Protein AF-A0A2G4RCS5-F1 (afdb_monomer_lite)

InterPro domains:
  IPR046668 Domain of unknown function DUF6538 [PF20172] (3-61)

Secondary structure (DSSP, 8-state):
-EEETTEEEEEEEPPGGGHHHHHHHTT-TTS--SEEEEE---S-HHHHHHHHHHHHHHHHHHHHHHHHHS--TTSSSS--

Sequence (80 aa):
MLKRGNSYSVRFNVPEDRRADVGKVFGAKSGMKDEIVRTLGTRDYREAVKGRDAALEAIRKEVNAKLIDAPSTRDYISSQ

pLDDT: mean 81.19, std 13.24, range [41.91, 91.5]

Structure (mmCIF, N/CA/C/O backbone):
data_AF-A0A2G4RCS5-F1
#
_entry.id   AF-A0A2G4RCS5-F1
#
loop_
_atom_site.group_PDB
_atom_site.id
_atom_site.type_symbol
_atom_site.label_atom_id
_atom_site.label_alt_id
_atom_site.label_comp_id
_atom_site.label_asym_id
_atom_site.label_entity_id
_atom_site.label_seq_id
_atom_site.pdbx_PDB_ins_code
_atom_site.Cartn_x
_atom_site.Cartn_y
_atom_site.Cartn_z
_atom_site.occupancy
_atom_site.B_iso_or_equiv
_atom_site.auth_seq_id
_atom_site.auth_comp_id
_atom_site.auth_asym_id
_atom_site.auth_atom_id
_atom_site.pdbx_PDB_model_num
ATOM 1 N N . MET A 1 1 ? -2.466 -5.656 -10.907 1.00 73.75 1 MET A N 1
ATOM 2 C CA . MET A 1 1 ? -1.105 -5.075 -10.859 1.00 73.75 1 MET A CA 1
ATOM 3 C C . MET A 1 1 ? -1.159 -3.743 -11.582 1.00 73.75 1 MET A C 1
ATOM 5 O O . MET A 1 1 ? -1.869 -3.667 -12.575 1.00 73.75 1 MET A O 1
ATOM 9 N N . LEU A 1 2 ? -0.504 -2.704 -11.074 1.00 79.19 2 LEU A N 1
ATOM 10 C CA . LEU A 1 2 ? -0.591 -1.351 -11.633 1.00 79.19 2 LEU A CA 1
ATOM 11 C C . LEU A 1 2 ? 0.768 -0.960 -12.215 1.00 79.19 2 LEU A C 1
ATOM 13 O O . LEU A 1 2 ? 1.787 -1.174 -11.565 1.00 79.19 2 LEU A O 1
ATOM 17 N N . LYS A 1 3 ? 0.801 -0.374 -13.413 1.00 78.19 3 LYS A N 1
ATOM 18 C CA . LYS A 1 3 ? 2.009 0.260 -13.957 1.00 78.19 3 LYS A CA 1
ATOM 19 C C . LYS A 1 3 ? 1.878 1.767 -13.756 1.00 78.19 3 LYS A C 1
ATOM 21 O O . LYS A 1 3 ? 0.978 2.378 -14.325 1.00 78.19 3 LYS A O 1
ATOM 26 N N . ARG A 1 4 ? 2.747 2.367 -12.938 1.00 73.44 4 ARG A N 1
ATOM 27 C CA . ARG A 1 4 ? 2.847 3.829 -12.801 1.00 73.44 4 ARG A CA 1
ATOM 28 C C . ARG A 1 4 ? 4.181 4.273 -13.388 1.00 73.44 4 ARG A C 1
ATOM 30 O O . ARG A 1 4 ? 5.238 3.986 -12.831 1.00 73.44 4 ARG A O 1
ATOM 37 N N . GLY A 1 5 ? 4.124 4.937 -14.541 1.00 77.00 5 GLY A N 1
ATOM 38 C CA . GLY A 1 5 ? 5.311 5.335 -15.294 1.00 77.00 5 GLY A CA 1
ATOM 39 C C . GLY A 1 5 ? 6.148 4.123 -15.708 1.00 77.00 5 GLY A C 1
ATOM 40 O O . GLY A 1 5 ? 5.672 3.241 -16.425 1.00 77.00 5 GLY A O 1
ATOM 41 N N . ASN A 1 6 ? 7.394 4.081 -15.238 1.00 81.50 6 ASN A N 1
ATOM 42 C CA . ASN A 1 6 ? 8.353 3.038 -15.593 1.00 81.50 6 ASN A CA 1
ATOM 43 C C . ASN A 1 6 ? 8.313 1.799 -14.691 1.00 81.50 6 ASN A C 1
ATOM 45 O O . ASN A 1 6 ? 8.957 0.817 -15.044 1.00 81.50 6 ASN A O 1
ATOM 49 N N . SER A 1 7 ? 7.583 1.821 -13.573 1.00 85.06 7 SER A N 1
ATOM 50 C CA . SER A 1 7 ? 7.677 0.776 -12.547 1.00 85.06 7 SER A CA 1
ATOM 51 C C . SER A 1 7 ? 6.343 0.083 -12.284 1.00 85.06 7 SER A C 1
ATOM 53 O O . SER A 1 7 ? 5.267 0.692 -12.336 1.00 85.06 7 SER A O 1
ATOM 55 N N . TYR A 1 8 ? 6.418 -1.204 -11.956 1.00 88.88 8 TYR A N 1
ATOM 56 C CA . TYR A 1 8 ? 5.267 -1.976 -11.502 1.00 88.88 8 TYR A CA 1
ATOM 57 C C . TYR A 1 8 ? 4.970 -1.715 -10.027 1.00 88.88 8 TYR A C 1
ATOM 59 O O . TYR A 1 8 ? 5.861 -1.467 -9.218 1.00 88.88 8 TYR A O 1
ATOM 67 N N . SER A 1 9 ? 3.690 -1.767 -9.680 1.00 88.62 9 SER A N 1
ATOM 68 C CA . SER A 1 9 ? 3.168 -1.600 -8.328 1.00 88.62 9 SER A CA 1
ATOM 69 C C . SER A 1 9 ? 2.151 -2.691 -8.014 1.00 88.62 9 SER A C 1
ATOM 71 O O . SER A 1 9 ? 1.373 -3.126 -8.875 1.00 88.62 9 SER A O 1
ATOM 73 N N . VAL A 1 10 ? 2.132 -3.112 -6.755 1.00 90.44 10 VAL A N 1
ATOM 74 C CA . VAL A 1 10 ? 1.094 -3.982 -6.209 1.00 90.44 10 VAL A CA 1
ATOM 75 C C . VAL A 1 10 ? 0.027 -3.148 -5.529 1.00 90.44 10 VAL A C 1
ATOM 77 O O . VAL A 1 10 ? 0.319 -2.127 -4.912 1.00 90.44 10 VAL A O 1
ATOM 80 N N . ARG A 1 11 ? -1.216 -3.604 -5.661 1.00 90.56 11 ARG A N 1
ATOM 81 C CA . ARG A 1 11 ? -2.367 -3.082 -4.935 1.00 90.56 11 ARG A CA 1
ATOM 82 C C . ARG A 1 11 ? -2.786 -4.147 -3.934 1.00 90.56 11 ARG A C 1
ATOM 84 O O . ARG A 1 11 ? -3.048 -5.281 -4.333 1.00 90.56 11 ARG A O 1
ATOM 91 N N . PHE A 1 12 ? -2.841 -3.768 -2.670 1.00 89.44 12 PHE A N 1
ATOM 92 C CA . PHE A 1 12 ? -3.451 -4.537 -1.601 1.00 89.44 12 PHE A CA 1
ATOM 93 C C . PHE A 1 12 ? -4.821 -3.927 -1.304 1.00 89.44 12 PHE A C 1
ATOM 95 O O . PHE A 1 12 ? -4.904 -2.759 -0.926 1.00 89.44 12 PHE A O 1
ATOM 102 N N . ASN A 1 13 ? -5.882 -4.708 -1.502 1.00 89.69 13 ASN A N 1
ATOM 103 C CA . ASN A 1 13 ? -7.236 -4.288 -1.157 1.00 89.69 13 ASN A CA 1
ATOM 104 C C . ASN A 1 13 ? -7.460 -4.538 0.333 1.00 89.69 13 ASN A C 1
ATOM 106 O O . ASN A 1 13 ? -7.307 -5.667 0.802 1.00 89.69 13 ASN A O 1
ATOM 110 N N . VAL A 1 14 ? -7.822 -3.491 1.066 1.00 87.06 14 VAL A N 1
ATOM 111 C CA . VAL A 1 14 ? -8.131 -3.591 2.489 1.00 87.06 14 VAL A CA 1
ATOM 112 C C . VAL A 1 14 ? -9.572 -4.099 2.634 1.00 87.06 14 VAL A C 1
ATOM 114 O O . VAL A 1 14 ? -10.479 -3.521 2.019 1.00 87.06 14 VAL A O 1
ATOM 117 N N . PRO A 1 15 ? -9.810 -5.169 3.420 1.00 84.62 15 PRO A N 1
ATOM 118 C CA . PRO A 1 15 ? -11.162 -5.656 3.677 1.00 84.62 15 PRO A CA 1
ATOM 119 C C . PRO A 1 15 ? -11.996 -4.571 4.362 1.00 84.62 15 PRO A C 1
ATOM 121 O O . PRO A 1 15 ? -11.476 -3.827 5.193 1.00 84.62 15 PRO A O 1
ATOM 124 N N . GLU A 1 16 ? -13.280 -4.489 4.015 1.00 85.62 16 GLU A N 1
ATOM 125 C CA . GLU A 1 16 ? 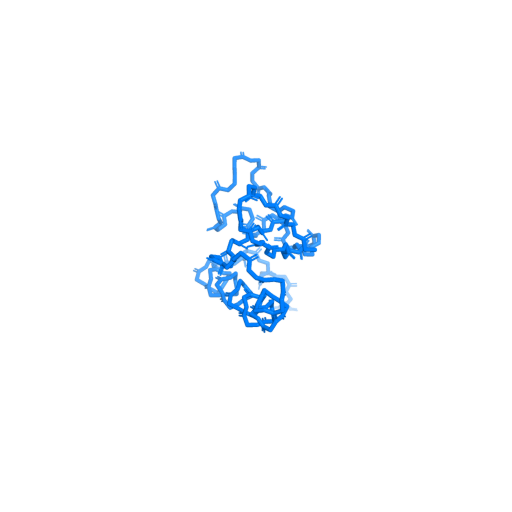-14.170 -3.385 4.408 1.00 85.62 16 GLU A CA 1
ATOM 126 C C . GLU A 1 16 ? -14.193 -3.133 5.917 1.00 85.62 16 GLU A C 1
ATOM 128 O O . GLU A 1 16 ? -13.992 -1.996 6.340 1.00 85.62 16 GLU A O 1
ATOM 133 N N . ASP A 1 17 ? -14.302 -4.200 6.714 1.00 83.25 17 ASP A N 1
ATOM 134 C CA . ASP A 1 17 ? -14.310 -4.145 8.183 1.00 83.25 17 ASP A CA 1
ATOM 135 C C . ASP A 1 17 ? -13.037 -3.520 8.785 1.00 83.25 17 ASP A C 1
ATOM 137 O O . ASP A 1 17 ? -13.084 -2.979 9.883 1.00 83.25 17 ASP A O 1
ATOM 141 N N . ARG A 1 18 ? -11.910 -3.521 8.056 1.00 83.00 18 ARG A N 1
ATOM 142 C CA . ARG A 1 18 ? -10.634 -2.951 8.521 1.00 83.00 18 ARG A CA 1
ATOM 143 C C . ARG A 1 18 ? -10.276 -1.617 7.882 1.00 83.00 18 ARG A C 1
ATOM 145 O O . ARG A 1 18 ? -9.248 -1.044 8.231 1.00 83.00 18 ARG A O 1
ATOM 152 N N . ARG A 1 19 ? -11.070 -1.093 6.943 1.00 88.56 19 ARG A N 1
ATOM 153 C CA . ARG A 1 19 ? -10.728 0.159 6.239 1.00 88.56 19 ARG A CA 1
ATOM 154 C C . ARG A 1 19 ? -10.588 1.341 7.190 1.00 88.56 19 ARG A C 1
ATOM 156 O O . ARG A 1 19 ? -9.712 2.175 6.968 1.00 88.56 19 ARG A O 1
ATOM 163 N N . ALA A 1 20 ? -11.417 1.406 8.231 1.00 86.81 20 ALA A N 1
ATOM 164 C CA . ALA A 1 20 ? -11.356 2.448 9.253 1.00 86.81 20 ALA A CA 1
ATOM 165 C C . ALA A 1 20 ? -10.095 2.318 10.123 1.00 86.81 20 ALA A C 1
ATOM 167 O O . ALA A 1 20 ? -9.337 3.279 10.246 1.00 86.81 20 ALA A O 1
ATOM 168 N N . ASP A 1 21 ? -9.807 1.126 10.655 1.00 86.06 21 ASP A N 1
ATOM 169 C CA . ASP A 1 21 ? -8.606 0.900 11.466 1.00 86.06 21 ASP A CA 1
ATOM 170 C C . ASP A 1 21 ? -7.320 1.135 10.665 1.00 86.06 21 ASP A C 1
ATOM 172 O O . ASP A 1 21 ? -6.432 1.865 11.106 1.00 86.06 21 ASP A O 1
ATOM 176 N N . VAL A 1 22 ? -7.242 0.597 9.441 1.00 87.12 22 VAL A N 1
ATOM 177 C CA . VAL A 1 22 ? -6.118 0.856 8.530 1.00 87.12 22 VAL A CA 1
ATOM 178 C C . VAL A 1 22 ? -6.033 2.348 8.198 1.00 87.12 22 VAL A C 1
ATOM 180 O O . VAL A 1 22 ? -4.946 2.918 8.207 1.00 87.12 22 VAL A O 1
ATOM 183 N N . GLY A 1 23 ? -7.159 3.018 7.952 1.00 89.44 23 GLY A N 1
ATOM 184 C CA . GLY A 1 23 ? -7.205 4.463 7.727 1.00 89.44 23 GLY A CA 1
ATOM 185 C C . GLY A 1 23 ? -6.626 5.272 8.881 1.00 89.44 23 GLY A C 1
ATOM 186 O O . GLY A 1 23 ? -5.801 6.154 8.641 1.00 89.44 23 GLY A O 1
ATOM 187 N N . LYS A 1 24 ? -6.973 4.920 10.119 1.00 87.56 24 LYS A N 1
ATOM 188 C CA . LYS A 1 24 ? -6.464 5.563 11.334 1.00 87.56 24 LYS A CA 1
ATOM 189 C C . LYS A 1 24 ? -4.950 5.385 11.481 1.00 87.56 24 LYS A C 1
ATOM 191 O O . LYS A 1 24 ? -4.233 6.372 11.616 1.00 87.56 24 LYS A O 1
ATOM 196 N N . VAL A 1 25 ? -4.440 4.155 11.376 1.00 87.81 25 VAL A N 1
ATOM 197 C CA . VAL A 1 25 ? -3.005 3.861 11.598 1.00 87.81 25 VAL A CA 1
ATOM 198 C C . VAL A 1 25 ? -2.089 4.270 10.435 1.00 87.81 25 VAL A C 1
ATOM 200 O O . VAL A 1 25 ? -0.869 4.400 10.602 1.00 87.81 25 VAL A O 1
ATOM 203 N N . PHE A 1 26 ? -2.658 4.478 9.244 1.00 84.56 26 PHE A N 1
ATOM 204 C CA . PHE A 1 26 ? -1.964 5.036 8.078 1.00 84.56 26 PHE A CA 1
ATOM 205 C C . PHE A 1 26 ? -2.214 6.540 7.882 1.00 84.56 26 PHE A C 1
ATOM 207 O O . PHE A 1 26 ? -1.743 7.092 6.886 1.00 84.56 26 PHE A O 1
ATOM 214 N N . GLY A 1 27 ? -2.935 7.207 8.792 1.00 84.81 27 GLY A N 1
ATOM 215 C CA . GLY A 1 27 ? -3.171 8.653 8.733 1.00 84.81 27 GLY A CA 1
ATOM 216 C C . GLY A 1 27 ? -3.930 9.103 7.480 1.00 84.81 27 GLY A C 1
ATOM 217 O O . GLY A 1 27 ? -3.630 10.148 6.902 1.00 84.81 27 GLY A O 1
ATOM 218 N N . ALA A 1 28 ? -4.876 8.296 6.998 1.00 86.69 28 ALA A N 1
ATOM 219 C CA . ALA A 1 28 ? -5.686 8.653 5.841 1.00 86.69 28 ALA A CA 1
ATOM 220 C C . ALA A 1 28 ? -6.555 9.884 6.153 1.00 86.69 28 ALA A C 1
ATOM 222 O O . ALA A 1 28 ? -7.270 9.895 7.151 1.00 86.69 28 ALA A O 1
ATOM 223 N N . LYS A 1 29 ? -6.557 10.898 5.271 1.00 82.19 29 LYS A N 1
ATOM 224 C CA . LYS A 1 29 ? -7.353 12.135 5.451 1.00 82.19 29 LYS A CA 1
ATOM 225 C C . LYS A 1 29 ? -8.852 11.882 5.630 1.00 82.19 29 LYS A C 1
ATOM 227 O O . LYS A 1 29 ? -9.508 12.621 6.348 1.00 82.19 29 LYS A O 1
ATOM 232 N N . SER A 1 30 ? -9.381 10.846 4.980 1.00 84.00 30 SER A N 1
ATOM 233 C CA . SER A 1 30 ? -10.787 10.446 5.105 1.00 84.00 30 SER A CA 1
ATOM 234 C C . SER A 1 30 ? -11.065 9.597 6.355 1.00 84.00 30 SER A C 1
ATOM 236 O O . SER A 1 30 ? -12.196 9.171 6.553 1.00 84.00 30 SER A O 1
ATOM 238 N N . GLY A 1 31 ? -10.042 9.249 7.144 1.00 83.56 31 GLY A N 1
ATOM 239 C CA . GLY A 1 31 ? -10.139 8.279 8.240 1.00 83.56 31 GLY A CA 1
ATOM 240 C C . GLY A 1 31 ? -10.266 6.819 7.789 1.00 83.56 31 GLY A C 1
ATOM 241 O O . GLY A 1 31 ? -10.156 5.920 8.614 1.00 83.56 31 GLY A O 1
ATOM 242 N N . MET A 1 32 ? -10.441 6.563 6.489 1.00 87.81 32 MET A N 1
ATOM 243 C CA . MET A 1 32 ? -10.548 5.228 5.899 1.00 87.81 32 MET A CA 1
ATOM 244 C C . MET A 1 32 ? -9.492 5.021 4.811 1.00 87.81 32 MET A C 1
ATOM 246 O O . MET A 1 32 ? -9.129 5.957 4.095 1.00 87.81 32 MET A O 1
ATOM 250 N N . LYS A 1 33 ? -9.011 3.784 4.677 1.00 88.88 33 LYS A N 1
ATOM 251 C CA . LYS A 1 33 ? -8.072 3.356 3.635 1.00 88.88 33 LYS A CA 1
ATOM 252 C C . LYS A 1 33 ? -8.633 2.121 2.935 1.00 88.88 33 LYS A C 1
ATOM 254 O O . LYS A 1 33 ? -8.678 1.055 3.540 1.00 88.88 33 LYS A O 1
ATOM 259 N N . ASP A 1 34 ? -9.073 2.266 1.688 1.00 91.50 34 ASP A N 1
ATOM 260 C CA . ASP A 1 34 ? -9.633 1.168 0.890 1.00 91.50 34 ASP A CA 1
ATOM 261 C C . ASP A 1 34 ? -8.542 0.311 0.230 1.00 91.50 34 ASP A C 1
ATOM 263 O O . ASP A 1 34 ? -8.663 -0.913 0.157 1.00 91.50 34 ASP A O 1
ATOM 267 N N . GLU A 1 35 ? -7.447 0.945 -0.188 1.00 91.00 35 GLU A N 1
ATOM 268 C CA . GLU A 1 35 ? -6.325 0.277 -0.829 1.00 91.00 35 GLU A CA 1
ATOM 269 C C . GLU A 1 35 ? -4.966 0.814 -0.363 1.00 91.00 35 GLU A C 1
ATOM 271 O O . GLU A 1 35 ? -4.785 1.982 -0.001 1.00 91.00 35 GLU A O 1
ATOM 276 N N . ILE A 1 36 ? -3.970 -0.070 -0.401 1.00 89.94 36 ILE A N 1
ATOM 277 C CA . ILE A 1 36 ? -2.562 0.274 -0.219 1.00 89.94 36 ILE A CA 1
ATOM 278 C C . ILE A 1 36 ? -1.830 -0.098 -1.501 1.00 89.94 36 ILE A C 1
ATOM 280 O O . ILE A 1 36 ? -1.790 -1.263 -1.899 1.00 89.94 36 ILE A O 1
ATOM 284 N N . VAL A 1 37 ? -1.230 0.900 -2.146 1.00 89.44 37 VAL A N 1
ATOM 285 C CA . VAL A 1 37 ? -0.408 0.702 -3.342 1.00 89.44 37 VAL A CA 1
ATOM 286 C C . VAL A 1 37 ? 1.058 0.811 -2.960 1.00 89.44 37 VAL A C 1
ATOM 288 O O . VAL A 1 37 ? 1.474 1.816 -2.386 1.00 89.44 37 VAL A O 1
ATOM 291 N N . ARG A 1 38 ? 1.850 -0.207 -3.307 1.00 88.81 38 ARG A N 1
ATOM 292 C CA . ARG A 1 38 ? 3.303 -0.216 -3.104 1.00 88.81 38 ARG A CA 1
ATOM 293 C C . ARG A 1 38 ? 4.013 -0.427 -4.435 1.00 88.81 38 ARG A C 1
ATOM 295 O O . ARG A 1 38 ? 3.716 -1.376 -5.161 1.00 88.81 38 ARG A O 1
ATOM 302 N N . THR A 1 39 ? 4.964 0.445 -4.743 1.00 88.81 39 THR A N 1
ATOM 303 C CA . THR A 1 39 ? 5.822 0.323 -5.926 1.00 88.81 39 THR A CA 1
ATOM 304 C C . THR A 1 39 ? 6.857 -0.779 -5.703 1.00 88.81 39 THR A C 1
ATOM 306 O O . THR A 1 39 ? 7.503 -0.812 -4.662 1.00 88.81 39 THR A O 1
ATOM 309 N N . LEU A 1 40 ? 7.033 -1.670 -6.679 1.00 86.44 40 LEU A N 1
ATOM 310 C CA . LEU A 1 40 ? 7.999 -2.776 -6.628 1.00 86.44 40 LEU A CA 1
ATOM 311 C C . LEU A 1 40 ? 9.414 -2.369 -7.064 1.00 86.44 40 LEU A C 1
ATOM 313 O O . LEU A 1 40 ? 10.330 -3.177 -7.009 1.00 86.44 40 LEU A O 1
ATOM 317 N N . GLY A 1 41 ? 9.590 -1.147 -7.571 1.00 83.38 41 GLY A N 1
ATOM 318 C CA . GLY A 1 41 ? 10.887 -0.629 -8.021 1.00 83.38 41 GLY A CA 1
ATOM 319 C C . GLY A 1 41 ? 11.434 -1.270 -9.303 1.00 83.38 41 GLY A C 1
ATOM 320 O O . GLY A 1 41 ? 12.451 -0.818 -9.810 1.00 83.38 41 GLY A O 1
ATOM 321 N N . THR A 1 42 ? 10.752 -2.270 -9.864 1.00 83.38 42 THR A N 1
ATOM 322 C CA . THR A 1 42 ? 11.165 -2.948 -11.097 1.00 83.38 42 THR A CA 1
ATOM 323 C C . THR A 1 42 ? 10.350 -2.505 -12.308 1.00 83.38 42 THR A C 1
ATOM 325 O O . THR A 1 42 ? 9.145 -2.239 -12.222 1.00 83.38 42 THR A O 1
ATOM 328 N N . ARG A 1 43 ? 11.039 -2.447 -13.451 1.00 85.94 43 ARG A N 1
ATOM 329 C CA . ARG A 1 43 ? 10.476 -2.195 -14.784 1.00 85.94 43 ARG A CA 1
ATOM 330 C C . ARG A 1 43 ? 10.172 -3.495 -15.533 1.00 85.94 43 ARG A C 1
ATOM 332 O O . ARG A 1 43 ? 9.509 -3.450 -16.567 1.00 85.94 43 ARG A O 1
ATOM 339 N N . ASP A 1 44 ? 10.659 -4.628 -15.026 1.00 87.31 44 ASP A N 1
ATOM 340 C CA . ASP A 1 44 ? 10.463 -5.946 -15.619 1.00 87.31 44 ASP A CA 1
ATOM 341 C C . ASP A 1 44 ? 9.215 -6.619 -15.038 1.00 87.31 44 ASP A C 1
ATOM 343 O O . ASP A 1 44 ? 9.020 -6.673 -13.822 1.00 87.31 44 ASP A O 1
ATOM 347 N N . TYR A 1 45 ? 8.346 -7.118 -15.917 1.00 84.25 45 TYR A N 1
ATOM 348 C CA . TYR A 1 45 ? 7.075 -7.712 -15.511 1.00 84.25 45 TYR A CA 1
ATOM 349 C C . TYR A 1 45 ? 7.257 -9.041 -14.771 1.00 84.25 45 TYR A C 1
ATOM 351 O O . TYR A 1 45 ? 6.533 -9.312 -13.816 1.00 84.25 45 TYR A O 1
ATOM 359 N N . ARG A 1 46 ? 8.221 -9.876 -15.174 1.00 87.75 46 ARG A N 1
ATOM 360 C CA . ARG A 1 46 ? 8.439 -11.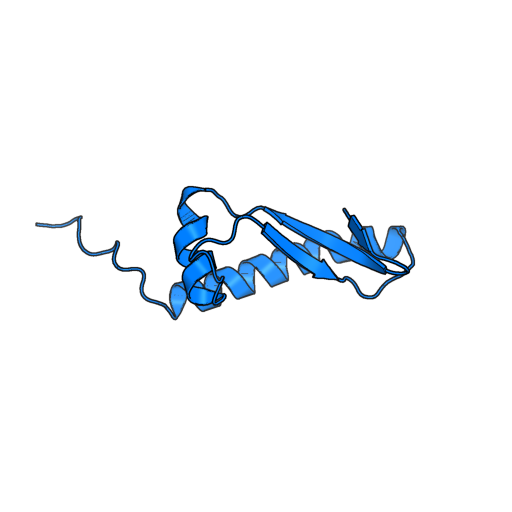185 -14.541 1.00 87.75 46 ARG A CA 1
ATOM 361 C C . ARG A 1 46 ? 8.982 -11.005 -13.133 1.00 87.75 46 ARG A C 1
ATOM 363 O O . ARG A 1 46 ? 8.488 -11.643 -12.207 1.00 87.75 46 ARG A O 1
ATOM 370 N N . GLU A 1 47 ? 9.927 -10.086 -12.965 1.00 87.62 47 GLU A N 1
ATOM 371 C CA . GLU A 1 47 ? 10.438 -9.712 -11.644 1.00 87.62 47 GLU A CA 1
ATOM 372 C C . GLU A 1 47 ? 9.338 -9.089 -10.778 1.00 87.62 47 GLU A C 1
ATOM 374 O O . GLU A 1 47 ? 9.219 -9.408 -9.595 1.00 87.62 47 GLU A O 1
ATOM 379 N N . ALA A 1 48 ? 8.460 -8.277 -11.376 1.00 87.75 48 ALA A N 1
ATOM 380 C CA . ALA A 1 48 ? 7.312 -7.727 -10.671 1.00 87.75 48 ALA A CA 1
ATOM 381 C C . ALA A 1 48 ? 6.373 -8.829 -10.159 1.00 87.75 48 ALA A C 1
ATOM 383 O O . ALA A 1 48 ? 5.892 -8.753 -9.030 1.00 87.75 48 ALA A O 1
ATOM 384 N N . VAL A 1 49 ? 6.091 -9.850 -10.975 1.00 88.19 49 VAL A N 1
ATOM 385 C CA . VAL A 1 49 ? 5.203 -10.963 -10.602 1.00 88.19 49 VAL A CA 1
ATOM 386 C C . VAL A 1 49 ? 5.820 -11.811 -9.495 1.00 88.19 49 VAL A C 1
ATOM 388 O O . VAL A 1 49 ? 5.114 -12.137 -8.545 1.00 88.19 49 VAL A O 1
ATOM 391 N N . LYS A 1 50 ? 7.125 -12.099 -9.555 1.00 89.56 50 LYS A N 1
ATOM 392 C CA . LYS A 1 50 ? 7.829 -12.811 -8.475 1.00 89.56 50 LYS A CA 1
ATOM 393 C C . LYS A 1 50 ? 7.818 -12.020 -7.166 1.00 89.56 50 LYS A C 1
ATOM 395 O O . LYS A 1 50 ? 7.530 -12.572 -6.112 1.00 89.56 50 LYS A O 1
ATOM 400 N N . GLY A 1 51 ? 8.082 -10.714 -7.238 1.00 86.31 51 GLY A N 1
ATOM 401 C CA . GLY A 1 51 ? 8.078 -9.824 -6.075 1.00 86.31 51 GLY A CA 1
ATOM 402 C C . GLY A 1 51 ? 6.681 -9.459 -5.572 1.00 86.31 51 GLY A C 1
ATOM 403 O O . GLY A 1 51 ? 6.555 -8.869 -4.499 1.00 86.31 51 GLY A O 1
ATOM 404 N N . ARG A 1 52 ? 5.622 -9.794 -6.323 1.00 88.12 52 ARG A N 1
ATOM 405 C CA . ARG A 1 52 ? 4.242 -9.441 -5.978 1.00 88.12 52 ARG A CA 1
ATOM 406 C C . ARG A 1 52 ? 3.852 -10.013 -4.626 1.00 88.12 52 ARG A C 1
ATOM 408 O O . ARG A 1 52 ? 3.303 -9.277 -3.812 1.00 88.12 52 ARG A O 1
ATOM 415 N N . ASP A 1 53 ? 4.089 -11.304 -4.432 1.00 88.31 53 ASP A N 1
ATOM 416 C CA . ASP A 1 53 ? 3.615 -12.019 -3.249 1.00 88.31 53 ASP A CA 1
ATOM 417 C C . ASP A 1 53 ? 4.333 -11.516 -1.995 1.00 88.31 53 ASP A C 1
ATOM 419 O O . ASP A 1 53 ? 3.694 -11.014 -1.074 1.00 88.31 53 ASP A O 1
ATOM 423 N N . ALA A 1 54 ? 5.666 -11.444 -2.056 1.00 89.75 54 ALA A N 1
ATOM 424 C CA . ALA A 1 54 ? 6.493 -10.870 -0.998 1.00 89.75 54 ALA A CA 1
ATOM 425 C C . ALA A 1 54 ? 6.096 -9.421 -0.651 1.00 89.75 54 ALA A C 1
ATOM 427 O O . ALA A 1 54 ? 6.062 -9.038 0.519 1.00 89.75 54 ALA A O 1
ATOM 428 N N . ALA A 1 55 ? 5.758 -8.599 -1.650 1.00 89.75 55 ALA A N 1
ATOM 429 C CA . ALA A 1 55 ? 5.304 -7.232 -1.412 1.00 89.75 55 ALA A CA 1
ATOM 430 C C . ALA A 1 55 ? 3.912 -7.174 -0.764 1.00 89.75 55 ALA A C 1
ATOM 432 O O . ALA A 1 55 ? 3.685 -6.324 0.097 1.00 89.75 55 ALA A O 1
ATOM 433 N N . LEU A 1 56 ? 2.988 -8.061 -1.147 1.00 90.06 56 LEU A N 1
ATOM 434 C CA . LEU A 1 56 ? 1.676 -8.175 -0.505 1.00 90.06 56 LEU A CA 1
ATOM 435 C C . LEU A 1 56 ? 1.808 -8.650 0.946 1.00 90.06 56 LEU A C 1
ATOM 437 O O . LEU A 1 56 ? 1.173 -8.077 1.830 1.00 90.06 56 LEU A O 1
ATOM 441 N N . GLU A 1 57 ? 2.665 -9.636 1.210 1.00 90.19 57 GLU A N 1
ATOM 442 C CA . GLU A 1 57 ? 2.968 -10.090 2.567 1.00 90.19 57 GLU A CA 1
ATOM 443 C C . GLU A 1 57 ? 3.609 -8.990 3.415 1.00 90.19 57 GLU A C 1
ATOM 445 O O . GLU A 1 57 ? 3.234 -8.813 4.573 1.00 90.19 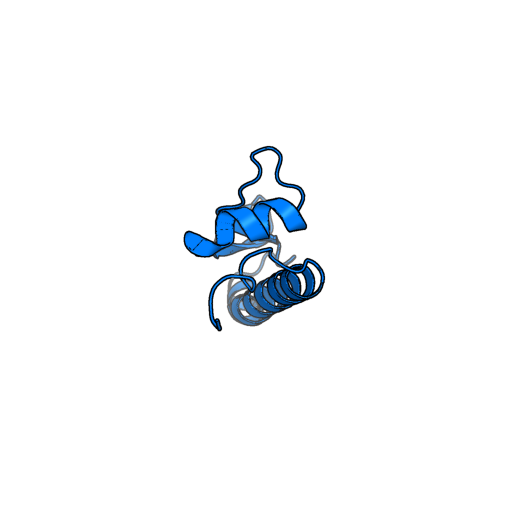57 GLU A O 1
ATOM 450 N N . ALA A 1 58 ? 4.530 -8.207 2.847 1.00 91.19 58 ALA A N 1
ATOM 451 C CA . ALA A 1 58 ? 5.134 -7.071 3.535 1.00 91.19 58 ALA A CA 1
ATOM 452 C C . ALA A 1 58 ? 4.087 -6.011 3.913 1.00 91.19 58 ALA A C 1
ATOM 454 O O . ALA A 1 58 ? 4.081 -5.545 5.052 1.00 91.19 58 ALA A O 1
ATOM 455 N N . ILE A 1 59 ? 3.164 -5.678 2.999 1.00 89.38 59 ILE A N 1
ATOM 456 C CA . ILE A 1 59 ? 2.038 -4.778 3.301 1.00 89.38 59 ILE A CA 1
ATOM 457 C C . ILE A 1 59 ? 1.173 -5.376 4.413 1.00 89.38 59 ILE A C 1
ATOM 459 O O . ILE A 1 59 ? 0.834 -4.679 5.364 1.00 89.38 59 ILE A O 1
ATOM 463 N N . ARG A 1 60 ? 0.843 -6.671 4.337 1.00 88.25 60 ARG A N 1
ATOM 464 C CA . ARG A 1 60 ? 0.027 -7.344 5.356 1.00 88.25 60 ARG A CA 1
ATOM 465 C C . ARG A 1 60 ? 0.692 -7.308 6.731 1.00 88.25 6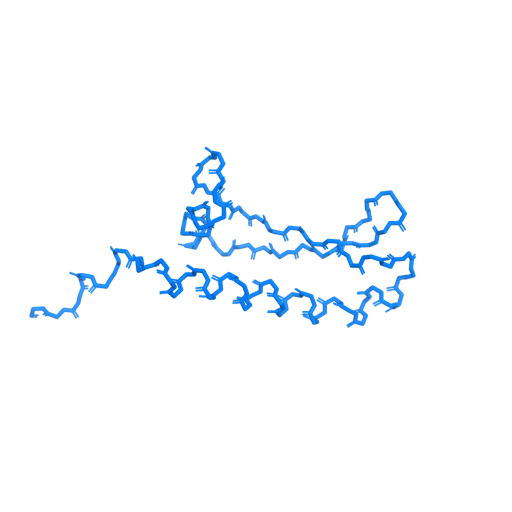0 ARG A C 1
ATOM 467 O O . ARG A 1 60 ? 0.011 -7.018 7.711 1.00 88.25 60 ARG A O 1
ATOM 474 N N . LYS A 1 61 ? 1.997 -7.580 6.811 1.00 89.62 61 LYS A N 1
ATOM 475 C CA . LYS A 1 61 ? 2.774 -7.520 8.058 1.00 89.62 61 LYS A CA 1
ATOM 476 C C . LYS A 1 61 ? 2.820 -6.105 8.623 1.00 89.62 61 LYS A C 1
ATOM 478 O O . LYS A 1 61 ? 2.602 -5.938 9.813 1.00 89.62 61 LYS A O 1
ATOM 483 N N . GLU A 1 62 ? 3.038 -5.100 7.781 1.00 89.06 62 GLU A N 1
ATOM 484 C CA . GLU A 1 62 ? 3.056 -3.687 8.179 1.00 89.06 62 GLU A CA 1
ATOM 485 C C . GLU A 1 62 ? 1.694 -3.223 8.708 1.00 89.06 62 GLU A C 1
ATOM 487 O O . GLU A 1 62 ? 1.617 -2.615 9.774 1.00 89.06 62 GLU A O 1
ATOM 492 N N . VAL A 1 63 ? 0.613 -3.569 8.002 1.00 86.94 63 VAL A N 1
ATOM 493 C CA . VAL A 1 63 ? -0.760 -3.313 8.450 1.00 86.94 63 VAL A CA 1
ATOM 494 C C . VAL A 1 63 ? -1.009 -3.998 9.788 1.00 86.94 63 VAL A C 1
ATOM 496 O O . VAL A 1 63 ? -1.465 -3.354 10.722 1.00 86.94 63 VAL A O 1
ATOM 499 N N . ASN A 1 64 ? -0.683 -5.284 9.906 1.00 87.19 64 ASN A N 1
ATOM 500 C CA . ASN A 1 64 ? -0.909 -6.032 11.136 1.00 87.19 64 ASN A CA 1
ATOM 501 C C . ASN A 1 64 ? -0.089 -5.483 12.311 1.00 87.19 64 ASN A C 1
ATOM 503 O O . ASN A 1 64 ? -0.630 -5.338 13.395 1.00 87.19 64 ASN A O 1
ATOM 507 N N . ALA A 1 65 ? 1.180 -5.127 12.101 1.00 87.56 65 ALA A N 1
ATOM 508 C CA . ALA A 1 65 ? 2.025 -4.528 13.132 1.00 87.56 65 ALA A CA 1
ATOM 509 C C . ALA A 1 65 ? 1.443 -3.200 13.635 1.00 87.56 65 ALA A C 1
ATOM 511 O O . ALA A 1 65 ? 1.324 -2.995 14.837 1.00 87.56 65 ALA A O 1
ATOM 512 N N . LYS A 1 66 ? 0.997 -2.337 12.716 1.00 84.56 66 LYS A N 1
ATOM 513 C CA . LYS A 1 66 ? 0.328 -1.075 13.055 1.00 84.56 66 LYS A CA 1
ATOM 514 C C . LYS A 1 66 ? -1.011 -1.276 13.771 1.00 84.56 66 LYS A C 1
ATOM 516 O O . LYS A 1 66 ? -1.363 -0.466 14.617 1.00 84.56 66 LYS A O 1
ATOM 521 N N . LEU A 1 67 ? -1.758 -2.325 13.425 1.00 80.94 67 LEU A N 1
ATOM 522 C CA . LEU A 1 67 ? -3.026 -2.671 14.077 1.00 80.94 67 LEU A CA 1
ATOM 523 C C . LEU A 1 67 ? -2.843 -3.343 15.445 1.00 80.94 67 LEU A C 1
ATOM 525 O O . LEU A 1 67 ? -3.739 -3.252 16.268 1.00 80.94 67 LEU A O 1
ATOM 529 N N . ILE A 1 68 ? -1.726 -4.033 15.685 1.00 80.00 68 ILE A N 1
ATOM 530 C CA . ILE A 1 68 ? -1.379 -4.558 17.015 1.00 80.00 68 ILE A CA 1
ATOM 531 C C . ILE A 1 68 ? -0.959 -3.407 17.935 1.00 80.00 68 ILE A C 1
ATOM 533 O O . ILE A 1 68 ? -1.363 -3.368 19.091 1.00 80.00 68 ILE A O 1
ATOM 537 N N . ASP A 1 69 ? -0.160 -2.474 17.412 1.00 72.44 69 ASP A N 1
ATOM 538 C CA . ASP A 1 69 ? 0.328 -1.306 18.153 1.00 72.44 69 ASP A CA 1
ATOM 539 C C . ASP A 1 69 ? -0.785 -0.298 18.473 1.00 72.44 69 ASP A C 1
ATOM 541 O O . ASP A 1 69 ? -0.796 0.306 19.541 1.00 72.44 69 ASP A O 1
ATOM 545 N N . ALA A 1 70 ? -1.759 -0.147 17.573 1.00 63.34 70 ALA A N 1
ATOM 546 C CA . ALA A 1 70 ? -2.964 0.622 17.831 1.00 63.34 70 ALA A CA 1
ATOM 547 C C . ALA A 1 70 ? -4.037 -0.306 18.419 1.00 63.34 70 ALA A C 1
ATOM 549 O O . ALA A 1 70 ? -4.751 -0.929 17.632 1.00 63.34 70 ALA A O 1
ATOM 550 N N . PRO A 1 71 ? -4.208 -0.404 19.755 1.00 55.59 71 PRO A N 1
ATOM 551 C CA . PRO A 1 71 ? -5.292 -1.185 20.335 1.00 55.59 71 PRO A CA 1
ATOM 552 C C . PRO A 1 71 ? -6.618 -0.666 19.771 1.00 55.59 71 PRO A C 1
ATOM 554 O O . PRO A 1 71 ? -7.082 0.428 20.105 1.00 55.59 71 PRO A O 1
ATOM 557 N N . SER A 1 72 ? -7.202 -1.422 18.841 1.00 52.06 72 SER A N 1
ATOM 558 C CA . SER A 1 72 ? -8.522 -1.115 18.312 1.00 52.06 72 SER A CA 1
ATOM 559 C C . SER A 1 72 ? -9.519 -1.366 19.435 1.00 52.06 72 SER A C 1
ATOM 561 O O . SER A 1 72 ? -9.538 -2.432 20.049 1.00 52.06 72 SER A O 1
ATOM 563 N N . THR A 1 73 ? -10.319 -0.347 19.736 1.00 52.16 73 THR A N 1
ATOM 564 C CA . THR A 1 73 ? -11.350 -0.264 20.783 1.00 52.16 73 THR A CA 1
ATOM 565 C C . THR A 1 73 ? -12.536 -1.203 20.506 1.00 52.16 73 THR A C 1
ATOM 567 O O . THR A 1 73 ? -13.695 -0.805 20.562 1.00 52.16 73 THR A O 1
ATOM 570 N N . ARG A 1 74 ? -12.268 -2.458 20.149 1.00 50.59 74 ARG A N 1
ATOM 571 C CA . ARG A 1 74 ? -13.275 -3.467 19.805 1.00 50.59 74 ARG A CA 1
ATOM 572 C C . ARG A 1 74 ? -13.145 -4.739 20.647 1.00 50.59 74 ARG A C 1
ATOM 574 O O . ARG A 1 74 ? -13.956 -5.641 20.494 1.00 50.59 74 ARG A O 1
ATOM 581 N N . ASP A 1 75 ? -12.202 -4.756 21.591 1.00 49.84 75 ASP A N 1
ATOM 582 C CA . ASP A 1 75 ? -12.037 -5.819 22.594 1.00 49.84 75 ASP A CA 1
ATOM 583 C C . ASP A 1 75 ? -12.895 -5.603 23.864 1.00 49.84 75 ASP A C 1
ATOM 585 O O . ASP A 1 75 ? -12.770 -6.332 24.837 1.00 49.84 75 ASP A O 1
ATOM 589 N N . TYR A 1 76 ? -13.794 -4.606 23.887 1.00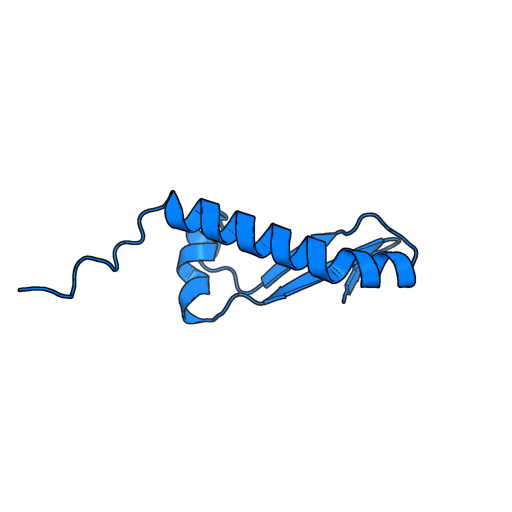 48.59 76 TYR A N 1
ATOM 590 C CA . TYR A 1 76 ? -14.596 -4.279 25.082 1.00 48.59 76 TYR A CA 1
ATOM 591 C C . TYR A 1 76 ? -15.995 -4.924 25.126 1.00 48.59 76 TYR A C 1
ATOM 593 O O . TYR A 1 76 ? -16.798 -4.577 25.988 1.00 48.59 76 TYR A O 1
ATOM 601 N N . ILE A 1 77 ? -16.335 -5.835 24.204 1.00 47.97 77 ILE A N 1
ATOM 602 C CA . ILE A 1 77 ? -17.690 -6.412 24.140 1.00 47.97 77 ILE A CA 1
ATOM 603 C C . ILE A 1 77 ? -17.668 -7.925 23.904 1.00 47.97 77 ILE A C 1
ATOM 605 O O . ILE A 1 77 ? -18.241 -8.407 22.937 1.00 47.97 77 ILE A O 1
ATOM 609 N N . SER A 1 78 ? -17.006 -8.690 24.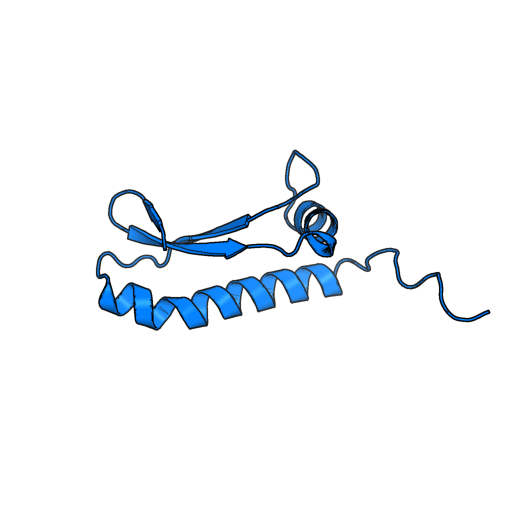773 1.00 45.56 78 SER A N 1
ATOM 610 C CA . SER A 1 78 ? -17.402 -10.086 25.028 1.00 45.56 78 SER A CA 1
ATOM 611 C C . SER A 1 78 ? -16.680 -10.651 26.252 1.00 45.56 78 SER A C 1
ATOM 613 O O . SER A 1 78 ? -15.678 -11.345 26.103 1.00 45.56 78 SER A O 1
ATOM 615 N N . SER A 1 79 ? -17.185 -10.347 27.449 1.00 42.00 79 SER A N 1
ATOM 616 C CA . SER A 1 79 ? -17.309 -11.272 28.598 1.00 42.00 79 SER A CA 1
ATOM 617 C C . SER A 1 79 ? -17.717 -10.469 29.841 1.00 42.00 79 SER A C 1
ATOM 619 O O . SER A 1 79 ? -16.874 -10.095 30.654 1.00 42.00 79 SER A O 1
ATOM 621 N N . GLN A 1 80 ? -19.013 -10.159 29.943 1.00 41.91 80 GLN A N 1
ATOM 622 C CA . GLN A 1 80 ? -19.701 -10.167 31.238 1.00 41.91 80 GLN A CA 1
ATOM 623 C C . GLN A 1 80 ? -20.358 -11.534 31.402 1.00 41.91 80 GLN A C 1
ATOM 625 O O . GLN A 1 80 ? -20.772 -12.086 30.355 1.00 41.91 80 GLN A O 1
#

Organism: NCBI:txid65959

Foldseek 3Di:
DDDDPQFDKEKDADPPVCQQVLLCLVVPPVSGHGIDIDTPPDNDPVSCVVCRVVVNVVVVVVSVVSCVVPPDPPVPPDDD

Radius of gyration: 15.31 Å; chains: 1; bounding box: 31×25×47 Å